Protein AF-A5VHJ3-F1 (afdb_monomer_lite)

pLDDT: mean 79.54, std 11.45, range [43.62, 93.5]

Sequence (158 aa):
MIDLTLPQAFVSDFLNVFELIIIYRLVTGYLNRKIILVDFLASLVIICVPFLEGSLEFPLIMIHLWLFDRKHDRPQIIHNNIIAMCTIIVMISLTDLGDHYMYEIFLEGRKNISLLGWILPITDLILTVIVGILVILFIAPKVREVSIQILNPVPLWK

Organism: Limosilactobacillus reuteri (strain DSM 20016) (NCBI:txid557436)

Secondary structure (DSSP, 8-state):
-----HHHHHHHHHHHHHHHHHHHHHHHT---HHHHHHHHHHHHHHHT-TT--GGGHHHHHHHHHHHHHHHTT-TTHHHHHHHHHHHHHHHHHHHHHHHHHHIIIIITT---HHHHTTHHHHHHHHHHHHHHHHIIIIIHHHHHHHHHHHHS---S--

Foldseek 3Di:
DQPADPVLVLLLQLLLQLLLLVLLCLLQVNDDPVVSVVSSVQSVVLSPPPPDPVVVSLVSSLVVQLVVCVVVVPVPSVLSSVSSVVSSVVLVVVLVVQVVVLCVPPVVPDDPSHVSSNVSSVSSVVVSVVSSVVSNPPRSVVSVVVSVCVVPVPDPPD

Radius of gyration: 17.72 Å; chains: 1; bounding box: 44×31×61 Å

Structure (mmCIF, N/CA/C/O backbone):
data_AF-A5VHJ3-F1
#
_entry.id   AF-A5VHJ3-F1
#
loop_
_atom_site.group_PDB
_atom_site.id
_atom_site.type_symbol
_atom_site.label_atom_id
_atom_site.label_alt_id
_atom_site.label_comp_id
_atom_site.label_asym_id
_atom_site.label_entity_id
_atom_site.label_seq_id
_atom_site.pdbx_PDB_ins_code
_atom_site.Cartn_x
_atom_site.Cartn_y
_atom_site.Cartn_z
_atom_site.occupancy
_atom_site.B_iso_or_equiv
_atom_site.auth_seq_id
_atom_site.auth_comp_id
_atom_site.auth_asym_id
_atom_site.auth_atom_id
_atom_site.pdbx_PDB_model_num
ATOM 1 N N . MET A 1 1 ? 17.796 9.613 -12.570 1.00 53.72 1 MET A N 1
ATOM 2 C CA . MET A 1 1 ? 16.367 9.304 -12.764 1.00 53.72 1 MET A CA 1
ATOM 3 C C . MET A 1 1 ? 16.275 8.418 -13.989 1.00 53.72 1 MET A C 1
ATOM 5 O O . MET A 1 1 ? 16.879 8.762 -14.997 1.00 53.72 1 MET A O 1
ATOM 9 N N . ILE A 1 2 ? 15.673 7.238 -13.868 1.00 58.16 2 ILE A N 1
ATOM 10 C CA . ILE A 1 2 ? 15.483 6.334 -15.006 1.00 58.16 2 ILE A CA 1
ATOM 11 C C . ILE A 1 2 ? 14.302 6.880 -15.802 1.00 58.16 2 ILE A C 1
ATOM 13 O O . ILE A 1 2 ? 13.223 7.044 -15.239 1.00 58.16 2 ILE A O 1
ATOM 17 N N . ASP A 1 3 ? 14.493 7.152 -17.090 1.00 64.31 3 ASP A N 1
ATOM 18 C CA . ASP A 1 3 ? 13.390 7.548 -17.965 1.00 64.31 3 ASP A CA 1
ATOM 19 C C . ASP A 1 3 ? 12.571 6.304 -18.325 1.00 64.31 3 A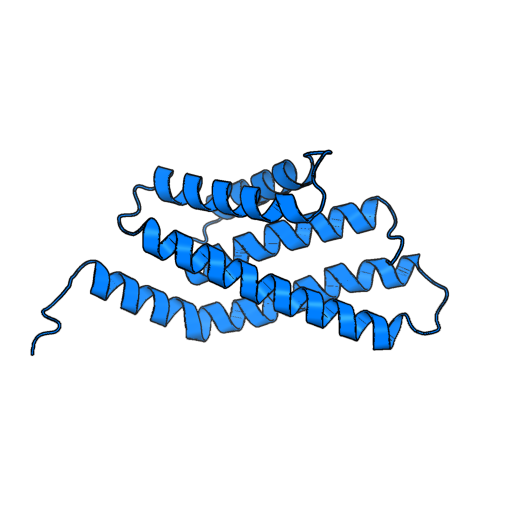SP A C 1
ATOM 21 O O . ASP A 1 3 ? 12.831 5.608 -19.313 1.00 64.31 3 ASP A O 1
ATOM 25 N N . LEU A 1 4 ? 11.605 5.985 -17.465 1.00 70.94 4 LEU A N 1
ATOM 26 C CA . LEU A 1 4 ? 10.610 4.955 -17.726 1.00 70.94 4 LEU A CA 1
ATOM 27 C C . LEU A 1 4 ? 9.729 5.373 -18.905 1.00 70.94 4 LEU A C 1
ATOM 29 O O . LEU A 1 4 ? 9.388 6.543 -19.086 1.00 70.94 4 LEU A O 1
ATOM 33 N N . THR A 1 5 ? 9.308 4.396 -19.706 1.00 81.19 5 THR A N 1
ATOM 34 C CA . THR A 1 5 ? 8.242 4.657 -20.679 1.00 81.19 5 THR A CA 1
ATOM 35 C C . THR A 1 5 ? 6.940 4.976 -19.940 1.00 81.19 5 THR A C 1
ATOM 37 O O . THR A 1 5 ? 6.703 4.462 -18.850 1.00 81.19 5 THR A O 1
ATOM 40 N N . LEU A 1 6 ? 6.060 5.777 -20.546 1.00 80.44 6 LEU A N 1
ATOM 41 C CA . LEU A 1 6 ? 4.757 6.135 -19.968 1.00 80.44 6 LEU A CA 1
ATOM 42 C C . LEU A 1 6 ? 3.971 4.945 -19.364 1.00 80.44 6 LEU A C 1
ATOM 44 O O . LEU A 1 6 ? 3.506 5.075 -18.234 1.00 80.44 6 LEU A O 1
ATOM 48 N N . PRO A 1 7 ? 3.837 3.776 -20.029 1.00 81.38 7 PRO A N 1
ATOM 49 C CA . PRO A 1 7 ? 3.155 2.631 -19.423 1.00 81.38 7 PRO A CA 1
ATOM 50 C C . PRO A 1 7 ? 3.912 2.017 -18.237 1.00 81.38 7 PRO A C 1
ATOM 52 O O . PRO A 1 7 ? 3.277 1.480 -17.338 1.00 81.38 7 PRO A O 1
ATOM 55 N N . GLN A 1 8 ? 5.245 2.083 -18.219 1.00 81.75 8 GLN A N 1
ATOM 56 C CA . GLN A 1 8 ? 6.045 1.579 -17.099 1.00 81.75 8 GLN A CA 1
ATOM 57 C C . GLN A 1 8 ? 5.927 2.486 -15.881 1.00 81.75 8 GLN A C 1
ATOM 59 O O . GLN A 1 8 ? 5.697 1.975 -14.793 1.00 81.75 8 GLN A O 1
ATOM 64 N N . ALA A 1 9 ? 6.015 3.805 -16.077 1.00 80.94 9 ALA A N 1
ATOM 65 C CA . ALA A 1 9 ? 5.794 4.783 -15.015 1.00 80.94 9 ALA A CA 1
ATOM 66 C C . ALA A 1 9 ? 4.400 4.597 -14.401 1.00 80.94 9 ALA A C 1
ATOM 68 O O . ALA A 1 9 ? 4.280 4.346 -13.211 1.00 80.94 9 ALA A O 1
ATOM 69 N N . PHE A 1 10 ? 3.362 4.537 -15.244 1.00 84.62 10 PHE A N 1
ATOM 70 C CA . PHE A 1 10 ? 1.990 4.326 -14.785 1.00 84.62 10 PHE A CA 1
ATOM 71 C C . PHE A 1 10 ? 1.812 3.047 -13.953 1.00 84.62 10 PHE A C 1
ATOM 73 O O . PHE A 1 10 ? 1.139 3.067 -12.925 1.00 84.62 10 PHE A O 1
ATOM 80 N N . VAL A 1 11 ? 2.379 1.918 -14.398 1.00 86.44 11 VAL A N 1
ATOM 81 C CA . VAL A 1 11 ? 2.273 0.654 -13.651 1.00 86.44 11 VAL A CA 1
ATOM 82 C C . VAL A 1 11 ? 3.064 0.717 -12.346 1.00 86.44 11 VAL A C 1
ATOM 84 O O . VAL A 1 11 ? 2.578 0.205 -11.342 1.00 86.44 11 VAL A O 1
ATOM 87 N N . SER A 1 12 ? 4.237 1.349 -12.348 1.00 85.06 12 SER A N 1
ATOM 88 C CA . SER A 1 12 ? 5.055 1.538 -11.148 1.00 85.06 12 SER A CA 1
ATOM 89 C C . SER A 1 12 ? 4.316 2.364 -10.099 1.00 85.06 12 SER A C 1
ATOM 91 O O . SER A 1 12 ? 4.144 1.907 -8.973 1.00 85.06 12 SER A O 1
ATOM 93 N N . ASP A 1 13 ? 3.787 3.523 -10.492 1.00 85.44 13 ASP A N 1
ATOM 94 C CA . ASP A 1 13 ? 3.063 4.429 -9.597 1.00 85.44 13 ASP A CA 1
ATOM 95 C C . ASP A 1 13 ? 1.790 3.757 -9.064 1.00 85.44 13 ASP A C 1
ATOM 97 O O . ASP A 1 13 ? 1.491 3.796 -7.869 1.00 85.44 13 ASP A O 1
ATOM 101 N N . PHE A 1 14 ? 1.059 3.053 -9.939 1.00 89.06 14 PHE A N 1
ATOM 102 C CA . PHE A 1 14 ? -0.117 2.283 -9.539 1.00 89.06 14 PHE A CA 1
ATOM 103 C C . PHE A 1 14 ? 0.217 1.235 -8.476 1.00 89.06 14 PHE A C 1
ATOM 105 O O . PHE A 1 14 ? -0.484 1.142 -7.462 1.00 89.06 14 PHE A O 1
ATOM 112 N N . LEU A 1 15 ? 1.249 0.424 -8.725 1.00 89.00 15 LEU A N 1
ATOM 113 C CA . LEU A 1 15 ? 1.648 -0.645 -7.819 1.00 89.00 15 LEU A CA 1
ATOM 114 C C . LEU A 1 15 ? 2.118 -0.075 -6.490 1.00 89.00 15 LEU A C 1
ATOM 116 O O . LEU A 1 15 ? 1.623 -0.524 -5.465 1.00 89.00 15 LEU A O 1
ATOM 120 N N . ASN A 1 16 ? 2.938 0.973 -6.492 1.00 87.31 16 ASN A N 1
ATOM 121 C CA . ASN A 1 16 ? 3.416 1.608 -5.268 1.00 87.31 16 ASN A CA 1
ATOM 122 C C . ASN A 1 16 ? 2.249 2.049 -4.359 1.00 87.31 16 ASN A C 1
ATOM 124 O O . ASN A 1 16 ? 2.145 1.644 -3.198 1.00 87.31 16 ASN A O 1
ATOM 128 N N . VAL A 1 17 ? 1.276 2.780 -4.916 1.00 90.06 17 VAL A N 1
ATOM 129 C CA . VAL A 1 17 ? 0.080 3.223 -4.177 1.00 90.06 17 VAL A CA 1
ATOM 130 C C . VAL A 1 17 ? -0.762 2.035 -3.699 1.00 90.06 17 VAL A C 1
ATOM 132 O O . VAL A 1 17 ? -1.231 2.010 -2.556 1.00 90.06 17 VAL A O 1
ATOM 135 N N . PHE A 1 18 ? -1.010 1.054 -4.567 1.00 91.88 18 PHE A N 1
ATOM 136 C CA . PHE A 1 18 ? -1.864 -0.089 -4.246 1.00 91.88 18 PHE A CA 1
ATOM 137 C C . PHE A 1 18 ? -1.236 -1.012 -3.195 1.00 91.88 18 PHE A C 1
ATOM 139 O O . PHE A 1 18 ? -1.911 -1.418 -2.248 1.00 91.88 18 PHE A O 1
ATOM 146 N N . GLU A 1 19 ? 0.053 -1.302 -3.314 1.00 90.56 19 GLU A N 1
ATOM 147 C CA . GLU A 1 19 ? 0.820 -2.142 -2.396 1.00 90.56 19 GLU A CA 1
ATOM 148 C C . GLU A 1 19 ? 0.857 -1.548 -0.988 1.00 90.56 19 GLU A C 1
ATOM 150 O O . GLU A 1 19 ? 0.561 -2.253 -0.018 1.00 90.56 19 GLU A O 1
ATOM 155 N N . LEU A 1 20 ? 1.087 -0.236 -0.870 1.00 90.81 20 LEU A N 1
ATOM 156 C CA . LEU A 1 20 ? 1.023 0.495 0.399 1.00 90.81 20 LEU A CA 1
ATOM 157 C C . LEU A 1 20 ? -0.327 0.312 1.103 1.00 90.81 20 LEU A C 1
ATOM 159 O O . LEU A 1 20 ? -0.389 -0.021 2.293 1.00 90.81 20 LEU A O 1
ATOM 163 N N . ILE A 1 21 ? -1.423 0.493 0.361 1.00 91.81 21 ILE A N 1
ATOM 164 C CA . ILE A 1 21 ? -2.778 0.323 0.892 1.00 91.81 21 ILE A CA 1
ATOM 165 C C . ILE A 1 21 ? -3.004 -1.133 1.314 1.00 91.81 21 ILE A C 1
ATOM 167 O O . ILE A 1 21 ? -3.530 -1.381 2.401 1.00 91.81 21 ILE A O 1
ATOM 171 N N . ILE A 1 22 ? -2.580 -2.106 0.505 1.00 92.31 22 ILE A N 1
ATOM 172 C CA . ILE A 1 22 ? -2.753 -3.532 0.806 1.00 92.31 22 ILE A CA 1
ATOM 173 C C . ILE A 1 22 ? -1.987 -3.944 2.063 1.00 92.31 22 ILE A C 1
ATOM 175 O O . ILE A 1 22 ? -2.565 -4.628 2.913 1.00 92.31 22 ILE A O 1
ATOM 179 N N . ILE A 1 23 ? -0.742 -3.498 2.246 1.00 91.19 23 ILE A N 1
ATOM 180 C CA . ILE A 1 23 ? 0.006 -3.777 3.478 1.00 91.19 23 ILE A CA 1
ATOM 181 C C . ILE A 1 23 ? -0.729 -3.193 4.685 1.00 91.19 23 ILE A C 1
ATOM 183 O O . ILE A 1 23 ? -0.911 -3.893 5.682 1.00 91.19 23 ILE A O 1
ATOM 187 N N . TYR A 1 24 ? -1.252 -1.969 4.593 1.00 90.38 24 TYR A N 1
ATOM 188 C CA . TYR A 1 24 ? -2.059 -1.397 5.672 1.00 90.38 24 TYR A CA 1
ATOM 189 C C . TYR A 1 24 ? -3.311 -2.238 5.985 1.00 90.38 24 TYR A C 1
ATOM 191 O O . TYR A 1 24 ? -3.637 -2.488 7.153 1.00 90.38 24 TYR A O 1
ATOM 199 N N . ARG A 1 25 ? -4.015 -2.730 4.956 1.00 89.50 25 ARG A N 1
ATOM 200 C CA . ARG A 1 25 ? -5.166 -3.631 5.137 1.00 89.50 25 ARG A CA 1
ATOM 201 C C . ARG A 1 25 ? -4.775 -4.943 5.806 1.00 89.50 25 ARG A C 1
ATOM 203 O O . ARG A 1 25 ? -5.550 -5.443 6.623 1.00 89.50 25 ARG A O 1
ATOM 210 N N . LEU A 1 26 ? -3.597 -5.482 5.495 1.00 89.56 26 LEU A N 1
ATOM 211 C CA . LEU A 1 26 ? -3.060 -6.678 6.142 1.00 89.56 26 LEU A CA 1
ATOM 212 C C . LEU A 1 26 ? -2.729 -6.422 7.613 1.00 89.56 26 LEU A C 1
ATOM 214 O O . LEU A 1 26 ? -3.153 -7.203 8.463 1.00 89.56 26 LEU A O 1
ATOM 218 N N . VAL A 1 27 ? -2.057 -5.309 7.928 1.00 87.06 27 VAL A N 1
ATOM 219 C CA . VAL A 1 27 ? -1.725 -4.928 9.313 1.00 87.06 27 VAL A CA 1
ATOM 220 C C . VAL A 1 27 ? -2.991 -4.772 10.154 1.00 87.06 27 VAL A C 1
ATOM 222 O O . VAL A 1 27 ? -3.062 -5.266 11.278 1.00 87.06 27 VAL A O 1
ATOM 225 N N . THR A 1 28 ? -4.010 -4.106 9.610 1.00 83.50 28 THR A N 1
ATOM 226 C CA . THR A 1 28 ? -5.261 -3.840 10.332 1.00 83.50 28 THR A CA 1
ATOM 227 C C . THR A 1 28 ? -6.255 -4.999 10.295 1.00 83.50 28 THR A C 1
ATOM 229 O O . THR A 1 28 ? -7.239 -4.962 11.036 1.00 83.50 28 THR A O 1
ATOM 232 N N . GLY A 1 29 ? -6.016 -6.022 9.466 1.00 81.12 29 GLY A N 1
ATOM 233 C CA . GLY A 1 29 ? -6.853 -7.216 9.325 1.00 81.12 29 GLY A CA 1
ATOM 234 C C . GLY A 1 29 ? -8.152 -7.009 8.537 1.00 81.12 29 GLY A C 1
ATOM 235 O O . GLY A 1 29 ? -9.097 -7.775 8.713 1.00 81.12 29 GLY A O 1
ATOM 236 N N . TYR A 1 30 ? -8.242 -5.972 7.697 1.00 80.12 30 TYR A N 1
ATOM 237 C CA . TYR A 1 30 ? -9.466 -5.595 6.969 1.00 80.12 30 TYR A CA 1
ATOM 238 C C . TYR A 1 30 ? -9.333 -5.864 5.478 1.00 80.12 30 TYR A C 1
ATOM 240 O O . TYR A 1 30 ? -9.464 -4.976 4.636 1.00 80.12 30 TYR A O 1
ATOM 248 N N . LEU A 1 31 ? -9.089 -7.130 5.156 1.00 82.88 31 LEU A N 1
ATOM 249 C CA . LEU A 1 31 ? -8.962 -7.589 3.785 1.00 82.88 31 LEU A CA 1
ATOM 250 C C . LEU A 1 31 ? -10.214 -8.383 3.392 1.00 82.88 31 LEU A C 1
ATOM 252 O O . LEU A 1 31 ? -10.463 -9.482 3.880 1.00 82.88 31 LEU A O 1
ATOM 256 N N . ASN A 1 32 ? -11.033 -7.811 2.513 1.00 88.94 32 ASN A N 1
ATOM 257 C CA . ASN A 1 32 ? -12.168 -8.493 1.890 1.00 88.94 32 ASN A CA 1
ATOM 258 C C . ASN A 1 32 ? -12.210 -8.109 0.411 1.00 88.94 32 ASN A C 1
ATOM 260 O O . ASN A 1 32 ? -11.841 -6.995 0.053 1.00 88.94 32 ASN A O 1
ATOM 264 N N . ARG A 1 33 ? -12.729 -8.984 -0.451 1.00 88.00 33 ARG A N 1
ATOM 265 C CA . ARG A 1 33 ? -12.825 -8.771 -1.900 1.00 88.00 33 ARG A CA 1
ATOM 266 C C . ARG A 1 33 ? -13.451 -7.425 -2.275 1.00 88.00 33 ARG A C 1
ATOM 268 O O . ARG A 1 33 ? -12.973 -6.768 -3.190 1.00 88.00 33 ARG A O 1
ATOM 275 N N . LYS A 1 34 ? -14.502 -7.001 -1.563 1.00 89.56 34 LYS A N 1
ATOM 276 C CA . LYS A 1 34 ? -15.138 -5.691 -1.796 1.00 89.56 34 LYS A CA 1
ATOM 277 C C . LYS A 1 34 ? -14.214 -4.523 -1.441 1.00 89.56 34 LYS A C 1
ATOM 279 O O . LYS A 1 34 ? -14.208 -3.534 -2.156 1.00 89.56 34 LYS A O 1
ATOM 284 N N . ILE A 1 35 ? -13.449 -4.652 -0.358 1.00 89.19 35 ILE A N 1
ATOM 285 C CA . ILE A 1 35 ? -12.502 -3.627 0.099 1.00 89.19 35 ILE A CA 1
ATOM 286 C C . ILE A 1 35 ? -11.333 -3.539 -0.882 1.00 89.19 35 ILE A C 1
ATOM 288 O O . ILE A 1 35 ? -11.034 -2.449 -1.341 1.00 89.19 35 ILE A O 1
ATOM 292 N N . ILE A 1 36 ? -10.776 -4.679 -1.305 1.00 91.44 36 ILE A N 1
ATOM 293 C CA . ILE A 1 36 ? -9.701 -4.737 -2.308 1.00 91.44 36 ILE A CA 1
ATOM 294 C C . ILE A 1 36 ? -10.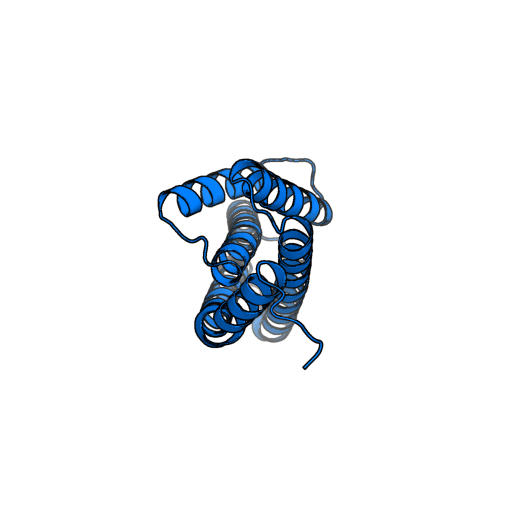130 -4.058 -3.612 1.00 91.44 36 ILE A C 1
ATOM 296 O O . ILE A 1 36 ? -9.353 -3.314 -4.193 1.00 91.44 36 ILE A O 1
ATOM 300 N N . LEU A 1 37 ? -11.370 -4.276 -4.067 1.00 92.25 37 LEU A N 1
ATOM 301 C CA . LEU A 1 37 ? -11.879 -3.617 -5.272 1.00 92.25 37 LEU A CA 1
ATOM 302 C C . LEU A 1 37 ? -11.976 -2.093 -5.100 1.00 92.25 37 LEU A C 1
ATOM 304 O O . LEU A 1 37 ? -11.649 -1.350 -6.020 1.00 92.25 37 LEU A O 1
ATOM 308 N N . VAL A 1 38 ? -12.427 -1.629 -3.933 1.00 91.19 38 VAL A N 1
ATOM 309 C CA . VAL A 1 38 ? -12.494 -0.194 -3.619 1.00 91.19 38 VAL A CA 1
ATOM 310 C C . VAL A 1 38 ? -11.095 0.407 -3.540 1.00 91.19 38 VAL A C 1
ATOM 312 O O . VAL A 1 38 ? -10.877 1.475 -4.096 1.00 91.19 38 VAL A O 1
ATOM 315 N N . ASP A 1 39 ? -10.155 -0.282 -2.898 1.00 92.62 39 ASP A N 1
ATOM 316 C CA . ASP A 1 39 ? -8.765 0.153 -2.788 1.00 92.62 39 ASP A CA 1
ATOM 317 C C . ASP A 1 39 ? -8.085 0.186 -4.162 1.00 92.62 39 ASP A C 1
ATOM 319 O O . ASP A 1 39 ? -7.420 1.161 -4.476 1.00 92.62 39 ASP A O 1
ATOM 323 N N . PHE A 1 40 ? -8.344 -0.796 -5.030 1.00 93.50 40 PHE A N 1
ATOM 324 C CA . PHE A 1 40 ? -7.864 -0.806 -6.416 1.00 93.50 40 PHE A CA 1
ATOM 325 C C . PHE A 1 40 ? -8.364 0.414 -7.203 1.00 93.50 40 PHE A C 1
ATOM 327 O O . PHE A 1 40 ? -7.589 1.097 -7.870 1.00 93.50 40 PHE A O 1
ATOM 334 N N . LEU A 1 41 ? -9.664 0.714 -7.109 1.00 93.31 41 LEU A N 1
ATOM 335 C CA . LEU A 1 41 ? -10.253 1.888 -7.757 1.00 93.31 41 LEU A CA 1
ATOM 336 C C . LEU A 1 41 ? -9.711 3.194 -7.168 1.00 93.31 41 LEU A C 1
ATOM 338 O O . LEU A 1 41 ? -9.465 4.137 -7.913 1.00 93.31 41 LEU A O 1
ATOM 342 N N . ALA A 1 42 ? -9.510 3.254 -5.851 1.00 91.56 42 ALA A N 1
ATOM 343 C CA . ALA A 1 42 ? -8.919 4.412 -5.194 1.00 91.56 42 ALA A CA 1
ATOM 344 C C . ALA A 1 42 ? -7.479 4.642 -5.666 1.00 91.56 42 ALA A C 1
ATOM 346 O O . ALA A 1 42 ? -7.155 5.764 -6.039 1.00 91.56 42 ALA A O 1
ATOM 347 N N . SER A 1 43 ? -6.653 3.595 -5.748 1.00 92.12 43 SER A N 1
ATOM 348 C CA . SER A 1 43 ? -5.294 3.678 -6.294 1.00 92.12 43 SER A CA 1
ATOM 349 C C . SER A 1 43 ? -5.288 4.214 -7.723 1.00 92.12 43 SER A C 1
ATOM 351 O O . SER A 1 43 ? -4.520 5.122 -8.017 1.00 92.12 43 SER A O 1
ATOM 353 N N . LEU A 1 44 ? -6.198 3.741 -8.587 1.00 91.00 44 LEU A N 1
ATOM 354 C CA . LEU A 1 44 ? -6.351 4.286 -9.942 1.00 91.00 44 LEU A CA 1
ATOM 355 C C . LEU A 1 44 ? -6.708 5.776 -9.937 1.00 91.00 44 LEU A C 1
ATOM 357 O O . LEU A 1 44 ? -6.194 6.530 -10.757 1.00 91.00 44 LEU A O 1
ATOM 361 N N . VAL A 1 45 ? -7.581 6.216 -9.031 1.00 89.94 45 VAL A N 1
ATOM 362 C CA . VAL A 1 45 ? -7.945 7.636 -8.929 1.00 89.94 45 VAL A CA 1
ATOM 363 C C . VAL A 1 45 ? -6.759 8.467 -8.450 1.00 89.94 45 VAL A C 1
ATOM 365 O O . VAL A 1 45 ? -6.526 9.524 -9.025 1.00 89.94 45 VAL A O 1
ATOM 368 N N . ILE A 1 46 ? -6.013 7.990 -7.448 1.00 87.88 46 ILE A N 1
ATOM 369 C CA . ILE A 1 46 ? -4.859 8.692 -6.867 1.00 87.88 46 ILE A CA 1
ATOM 370 C C . ILE A 1 46 ? -3.796 8.960 -7.939 1.00 87.88 46 ILE A C 1
ATOM 372 O O . ILE A 1 46 ? -3.403 10.111 -8.107 1.00 87.88 46 ILE A O 1
ATOM 376 N N . ILE A 1 47 ? -3.414 7.946 -8.722 1.00 85.56 47 ILE A N 1
ATOM 377 C CA . ILE A 1 47 ? -2.390 8.102 -9.773 1.00 85.56 47 ILE A CA 1
ATOM 378 C C . ILE A 1 47 ? -2.868 8.930 -10.971 1.00 85.56 47 ILE A C 1
ATOM 380 O O . ILE A 1 47 ? -2.067 9.511 -11.694 1.00 85.56 47 ILE A O 1
ATOM 384 N N . CYS A 1 48 ? -4.181 8.991 -11.218 1.00 82.19 48 CYS A N 1
ATOM 385 C CA . CYS A 1 48 ? -4.729 9.769 -12.329 1.00 82.19 48 CYS A CA 1
ATOM 386 C C . CYS A 1 48 ? -4.763 11.275 -12.042 1.00 82.19 48 CYS A C 1
ATOM 388 O O . CYS A 1 48 ? -5.138 12.032 -12.937 1.00 82.19 48 CYS A O 1
ATOM 390 N N . VAL A 1 49 ? -4.429 11.726 -10.826 1.00 78.44 49 VAL A N 1
ATOM 391 C CA . VAL A 1 49 ? -4.383 13.153 -10.489 1.00 78.44 49 VAL A CA 1
ATOM 392 C C . VAL A 1 49 ? -3.108 13.761 -11.097 1.00 78.44 49 VAL A C 1
ATOM 394 O O . VAL A 1 49 ? -2.018 13.566 -10.566 1.00 78.44 49 VAL A O 1
ATOM 397 N N . PRO A 1 50 ? -3.214 14.548 -12.185 1.00 54.94 50 PRO A N 1
ATOM 398 C CA . PRO A 1 50 ? -2.090 14.874 -13.070 1.00 54.94 50 PRO A CA 1
ATOM 399 C C . PRO A 1 50 ? -1.148 15.971 -12.529 1.00 54.94 50 PRO A C 1
ATOM 401 O O . PRO A 1 50 ? -0.367 16.537 -13.287 1.00 54.94 50 PRO A O 1
ATOM 404 N N . PHE A 1 51 ? -1.242 16.310 -11.240 1.00 52.25 51 PHE A N 1
ATOM 405 C CA . PHE A 1 51 ? -0.542 17.441 -10.610 1.00 52.25 51 PHE A CA 1
ATOM 406 C C . PHE A 1 51 ? 0.386 17.044 -9.459 1.00 52.25 51 PHE A C 1
ATOM 408 O O . PHE A 1 51 ? 0.936 17.919 -8.790 1.00 52.25 51 PHE A O 1
ATOM 415 N N . LEU A 1 52 ? 0.537 15.754 -9.185 1.00 50.72 52 LEU A N 1
ATOM 416 C CA . LEU A 1 52 ? 1.267 15.308 -8.012 1.00 50.72 52 LEU A CA 1
ATOM 417 C C . LEU A 1 52 ? 2.705 15.011 -8.428 1.00 50.72 52 LEU A C 1
ATOM 419 O O . LEU A 1 52 ? 2.993 13.999 -9.051 1.00 50.72 52 LEU A O 1
ATOM 423 N N . GLU A 1 53 ? 3.628 15.897 -8.058 1.00 56.34 53 GLU A N 1
ATOM 424 C CA . GLU A 1 53 ? 4.958 15.412 -7.693 1.00 56.34 53 GLU A CA 1
ATOM 425 C C .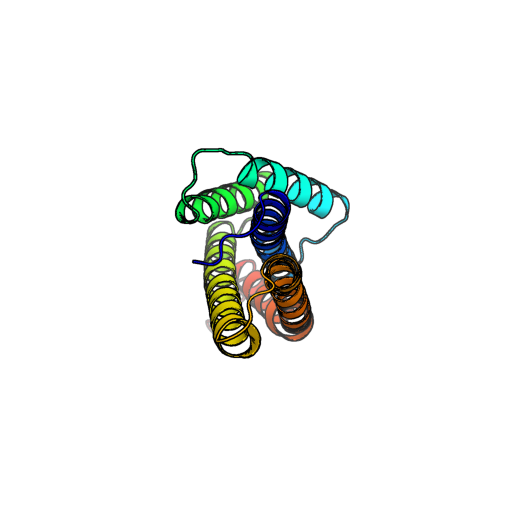 GLU A 1 53 ? 4.757 14.259 -6.692 1.00 56.34 53 GLU A C 1
ATOM 427 O O . GLU A 1 53 ? 3.881 14.369 -5.826 1.00 56.34 53 GLU A O 1
ATOM 432 N N . GLY A 1 54 ? 5.536 13.173 -6.786 1.00 59.22 54 GLY A N 1
ATOM 433 C CA . GLY A 1 54 ? 5.312 11.933 -6.013 1.00 59.22 54 GLY A CA 1
ATOM 434 C C . GLY A 1 54 ? 5.169 12.115 -4.489 1.00 59.22 54 GLY A C 1
ATOM 435 O O . GLY A 1 54 ? 4.677 11.238 -3.790 1.00 59.22 54 GLY A O 1
ATOM 436 N N . SER A 1 55 ? 5.513 13.289 -3.951 1.00 63.84 55 SER A N 1
ATOM 437 C CA . SER A 1 55 ? 5.281 13.678 -2.557 1.00 63.84 55 SER A CA 1
ATOM 438 C C . SER A 1 55 ? 3.802 13.809 -2.153 1.00 63.84 55 SER A C 1
ATOM 440 O O . SER A 1 55 ? 3.479 13.612 -0.978 1.00 63.84 55 SER A O 1
ATOM 442 N N . LEU A 1 56 ? 2.890 14.135 -3.077 1.00 70.69 56 LEU A N 1
ATOM 443 C CA . LEU A 1 56 ? 1.475 14.376 -2.759 1.00 70.69 56 LEU A CA 1
ATOM 444 C C . LEU A 1 56 ? 0.597 13.115 -2.830 1.00 70.69 56 LEU A C 1
ATOM 446 O O . LEU A 1 56 ? -0.540 13.132 -2.349 1.00 70.69 56 LEU A O 1
ATOM 450 N N . GLU A 1 57 ? 1.127 12.007 -3.341 1.00 76.06 57 GLU A N 1
ATOM 451 C CA . GLU A 1 57 ? 0.458 10.704 -3.312 1.00 76.06 57 GLU A CA 1
ATOM 452 C C . GLU A 1 57 ? 0.243 10.225 -1.870 1.00 76.06 57 GLU A C 1
ATOM 454 O O . GLU A 1 57 ? -0.834 9.738 -1.521 1.00 76.06 57 GLU A O 1
ATOM 459 N N . PHE A 1 58 ? 1.216 10.452 -0.982 1.00 78.25 58 PHE A N 1
ATOM 460 C CA . PHE A 1 58 ? 1.145 9.989 0.408 1.00 78.25 58 PHE A CA 1
ATOM 461 C C . PHE A 1 58 ? 0.044 10.670 1.232 1.00 78.25 58 PHE A C 1
ATOM 463 O O . PHE A 1 58 ? -0.717 9.960 1.898 1.00 78.25 58 PHE A O 1
ATOM 470 N N . PRO A 1 59 ? -0.121 12.010 1.190 1.00 82.31 59 PRO A N 1
ATOM 471 C CA . PRO A 1 59 ? -1.293 12.665 1.759 1.00 82.31 59 PRO A CA 1
ATOM 472 C C . PRO A 1 59 ? -2.618 12.087 1.253 1.00 82.31 59 PRO A C 1
ATOM 474 O O . PRO A 1 59 ? -3.539 11.911 2.049 1.00 82.31 59 PRO A O 1
ATOM 477 N N . LEU A 1 60 ? -2.728 11.755 -0.037 1.00 86.19 60 LEU A N 1
ATOM 478 C CA . LEU A 1 60 ? -3.957 11.191 -0.601 1.00 86.19 60 LEU A CA 1
ATOM 479 C C . LEU A 1 60 ? -4.220 9.764 -0.122 1.00 86.19 60 LEU A C 1
ATOM 481 O O . LEU A 1 60 ? -5.356 9.457 0.241 1.00 86.19 60 LEU A O 1
ATOM 485 N N . ILE A 1 61 ? -3.186 8.923 -0.043 1.00 87.62 61 ILE A N 1
ATOM 486 C CA . ILE A 1 61 ? -3.279 7.590 0.568 1.00 87.62 61 ILE A CA 1
ATOM 487 C C . ILE A 1 61 ? -3.749 7.723 2.020 1.00 87.62 61 ILE A C 1
ATOM 489 O O . ILE A 1 61 ? -4.704 7.061 2.424 1.00 87.62 61 ILE A O 1
ATOM 493 N N . MET A 1 62 ? -3.145 8.626 2.794 1.00 84.62 62 MET A N 1
ATOM 494 C CA . MET A 1 62 ? -3.529 8.876 4.186 1.00 84.62 62 MET A CA 1
ATOM 495 C C . MET A 1 62 ? -4.982 9.339 4.316 1.00 84.62 62 MET A C 1
ATOM 497 O O . MET A 1 62 ? -5.712 8.832 5.168 1.00 84.62 62 MET A O 1
ATOM 501 N N . ILE A 1 63 ? -5.430 10.262 3.461 1.00 86.88 63 ILE A N 1
ATOM 502 C CA . ILE A 1 63 ? -6.822 10.726 3.435 1.00 86.88 63 ILE A CA 1
ATOM 503 C C . ILE A 1 63 ? -7.764 9.570 3.087 1.00 86.88 63 ILE A C 1
ATOM 505 O O . ILE A 1 63 ? -8.784 9.407 3.755 1.00 86.88 63 ILE A O 1
ATOM 509 N N . HIS A 1 64 ? -7.430 8.747 2.089 1.00 90.12 64 HIS A N 1
ATOM 510 C CA . HIS A 1 64 ? -8.224 7.576 1.702 1.00 90.12 64 HIS A CA 1
ATOM 511 C C . HIS A 1 64 ? -8.374 6.581 2.857 1.00 90.12 64 HIS A C 1
ATOM 513 O O . HIS A 1 64 ? -9.493 6.193 3.208 1.00 90.12 64 HIS A O 1
ATOM 519 N N . LEU A 1 65 ? -7.264 6.206 3.496 1.00 88.00 65 LEU A N 1
ATOM 520 C CA . LEU A 1 65 ? -7.262 5.276 4.627 1.00 88.00 65 LEU A CA 1
ATOM 521 C C . LEU A 1 65 ? -8.045 5.833 5.821 1.00 88.00 65 LEU A C 1
ATOM 523 O O . LEU A 1 65 ? -8.871 5.126 6.405 1.00 88.00 65 LEU A O 1
ATOM 527 N N . TRP A 1 66 ? -7.869 7.119 6.123 1.00 86.00 66 TRP A N 1
ATOM 528 C CA . TRP A 1 66 ? -8.606 7.796 7.184 1.00 86.00 66 TRP A CA 1
ATOM 529 C C . TRP A 1 66 ? -10.114 7.867 6.906 1.00 86.00 66 TRP A C 1
ATOM 531 O O . TRP A 1 66 ? -10.926 7.560 7.784 1.00 86.00 66 TRP A O 1
ATOM 541 N N . LEU A 1 67 ? -10.516 8.231 5.682 1.00 86.00 67 LEU A N 1
ATOM 542 C CA . LEU A 1 67 ? -11.923 8.257 5.267 1.00 86.00 67 LEU A CA 1
ATOM 543 C C . LEU A 1 67 ? -12.554 6.867 5.364 1.00 86.00 67 LEU A C 1
ATOM 545 O O . LEU A 1 67 ? -13.702 6.735 5.800 1.00 86.00 67 LEU A O 1
ATOM 549 N N . PHE A 1 68 ? -11.805 5.827 4.996 1.00 86.56 68 PHE A N 1
ATOM 550 C CA . PHE A 1 68 ? -12.255 4.451 5.138 1.00 86.56 68 PHE A CA 1
ATOM 551 C C . PHE A 1 68 ? -12.528 4.093 6.602 1.00 86.56 68 PHE A C 1
ATOM 553 O O . PHE A 1 68 ? -13.589 3.538 6.900 1.00 86.56 68 PHE A O 1
ATOM 560 N N . ASP A 1 69 ? -11.603 4.409 7.509 1.00 81.06 69 ASP A N 1
ATOM 561 C CA . ASP A 1 69 ? -11.755 4.090 8.931 1.00 81.06 69 ASP A CA 1
ATOM 562 C C . ASP A 1 69 ? -12.893 4.875 9.583 1.00 81.06 69 ASP A C 1
ATOM 564 O O . ASP A 1 69 ? -13.625 4.325 10.409 1.00 81.06 69 ASP A O 1
ATOM 568 N N . ARG A 1 70 ? -13.107 6.122 9.149 1.00 79.25 70 ARG A N 1
ATOM 569 C CA . ARG A 1 70 ? -14.240 6.943 9.583 1.00 79.25 70 ARG A CA 1
ATOM 570 C C . ARG A 1 70 ? -15.580 6.374 9.118 1.00 79.25 70 ARG A C 1
ATOM 572 O O . ARG A 1 70 ? -16.526 6.364 9.891 1.00 79.25 70 ARG A O 1
ATOM 579 N N . LYS A 1 71 ? -15.672 5.875 7.881 1.00 81.56 71 LYS A N 1
ATOM 580 C CA . LYS A 1 71 ? -16.906 5.276 7.339 1.00 81.56 71 LYS A CA 1
ATOM 581 C C . LYS A 1 71 ? -17.323 3.991 8.066 1.00 81.56 71 LYS A C 1
ATOM 583 O O . LYS A 1 71 ? -18.499 3.647 8.052 1.00 81.56 71 LYS A O 1
ATOM 588 N N . HIS A 1 72 ? -16.371 3.272 8.656 1.00 77.62 72 HIS A N 1
ATOM 589 C CA . HIS A 1 72 ? -16.625 2.019 9.371 1.00 77.62 72 HIS A CA 1
ATOM 590 C C . HIS A 1 72 ? -16.659 2.204 10.899 1.00 77.62 72 HIS A C 1
ATOM 592 O O . HIS A 1 72 ? -16.494 1.219 11.617 1.00 77.62 72 HIS A O 1
ATOM 598 N N . ASP A 1 73 ? -16.838 3.445 11.378 1.00 65.50 73 ASP A N 1
ATOM 599 C CA . ASP A 1 73 ? -16.959 3.823 12.795 1.00 65.50 73 ASP A CA 1
ATOM 600 C C . ASP A 1 73 ? -15.912 3.156 13.699 1.00 65.50 73 ASP A C 1
ATOM 602 O O . ASP A 1 73 ? -16.202 2.662 14.791 1.00 65.50 73 ASP A O 1
ATOM 606 N N . ARG A 1 74 ? -14.656 3.113 13.236 1.00 69.31 74 ARG A N 1
ATOM 607 C CA . ARG A 1 74 ? -13.561 2.527 14.010 1.00 69.31 74 ARG A CA 1
ATOM 608 C C . ARG A 1 74 ? -13.364 3.344 15.291 1.00 69.31 74 ARG A C 1
ATOM 610 O O . ARG A 1 74 ? -12.983 4.506 15.197 1.00 69.31 74 ARG A O 1
ATOM 617 N N . PRO A 1 75 ? -13.491 2.756 16.491 1.00 62.56 75 PRO A N 1
ATOM 618 C CA . PRO A 1 75 ? -13.280 3.488 17.744 1.00 62.56 75 PRO A CA 1
ATOM 619 C C . PRO A 1 75 ? -11.823 3.954 17.944 1.00 62.56 75 PRO A C 1
ATOM 621 O O . PRO A 1 75 ? -11.544 4.762 18.822 1.00 62.56 75 PRO A O 1
ATOM 624 N N . GLN A 1 76 ? -10.884 3.467 17.123 1.00 71.06 76 GLN A N 1
ATOM 625 C CA . GLN A 1 76 ? -9.438 3.679 17.250 1.00 71.06 76 GLN A CA 1
ATOM 626 C C . GLN A 1 76 ? -8.837 4.479 16.085 1.00 71.06 76 GLN A C 1
ATOM 628 O O . GLN A 1 76 ? -7.735 4.177 15.631 1.00 71.06 76 GLN A O 1
ATOM 633 N N . ILE A 1 77 ? -9.542 5.502 15.589 1.00 71.69 77 ILE A N 1
ATOM 634 C CA . ILE A 1 77 ? -9.115 6.294 14.415 1.00 71.69 77 ILE A CA 1
ATOM 635 C C . ILE A 1 77 ? -7.677 6.819 14.563 1.00 71.69 77 ILE A C 1
ATOM 637 O O . ILE A 1 77 ? -6.893 6.745 13.624 1.00 71.69 77 ILE A O 1
ATOM 641 N N . ILE A 1 78 ? -7.306 7.306 15.752 1.00 73.88 78 ILE A N 1
ATOM 642 C CA . ILE A 1 78 ? -5.964 7.854 16.007 1.00 73.88 78 ILE A CA 1
ATOM 643 C C . ILE A 1 78 ? -4.888 6.763 15.892 1.00 73.88 78 ILE A C 1
ATOM 645 O O . ILE A 1 78 ? -3.881 6.963 15.221 1.00 73.88 78 ILE A O 1
ATOM 649 N N . HIS A 1 79 ? -5.110 5.598 16.503 1.00 74.75 79 HIS A N 1
ATOM 650 C CA . HIS A 1 79 ? -4.168 4.476 16.457 1.00 74.75 79 HIS A CA 1
ATOM 651 C C . HIS A 1 79 ? -4.028 3.912 15.038 1.00 74.75 79 HIS A C 1
ATOM 653 O O . HIS A 1 79 ? -2.919 3.667 14.573 1.00 74.75 79 HIS A O 1
ATOM 659 N N . ASN A 1 80 ? -5.142 3.786 14.317 1.00 77.88 80 ASN A N 1
ATOM 660 C CA . ASN A 1 80 ? -5.153 3.354 12.924 1.00 77.88 80 ASN A CA 1
ATOM 661 C C . ASN A 1 80 ? -4.404 4.327 12.006 1.00 77.88 80 ASN A C 1
ATOM 663 O O . ASN A 1 80 ? -3.623 3.890 11.168 1.00 77.88 80 ASN A O 1
ATOM 667 N N . ASN A 1 81 ? -4.561 5.637 12.211 1.00 78.56 81 ASN A N 1
ATOM 668 C CA . ASN A 1 81 ? -3.792 6.643 11.482 1.00 78.56 81 ASN A CA 1
ATOM 669 C C . ASN A 1 81 ? -2.287 6.544 11.770 1.00 78.56 81 ASN A C 1
ATOM 671 O O . ASN A 1 81 ? -1.490 6.650 10.844 1.00 78.56 81 ASN A O 1
ATOM 675 N N . ILE A 1 82 ? -1.887 6.317 13.028 1.00 80.62 82 ILE A N 1
ATOM 676 C CA . ILE A 1 82 ? -0.473 6.111 13.385 1.00 80.62 82 ILE A CA 1
ATOM 677 C C . ILE A 1 82 ? 0.069 4.862 12.684 1.00 80.62 82 ILE A C 1
ATOM 679 O O . ILE A 1 82 ? 1.142 4.912 12.090 1.00 80.62 82 ILE A O 1
ATOM 683 N N . ILE A 1 83 ? -0.693 3.765 12.692 1.00 82.94 83 ILE A N 1
ATOM 684 C CA . ILE A 1 83 ? -0.333 2.542 11.970 1.00 82.94 83 ILE A CA 1
ATOM 685 C C . ILE A 1 83 ? -0.193 2.821 10.475 1.00 82.94 83 ILE A C 1
ATOM 687 O O . ILE A 1 83 ? 0.804 2.412 9.894 1.00 82.94 83 ILE A O 1
ATOM 691 N N . ALA A 1 84 ? -1.138 3.541 9.866 1.00 81.38 84 ALA A N 1
ATOM 692 C CA . ALA A 1 84 ? -1.078 3.907 8.455 1.00 81.38 84 ALA A CA 1
ATOM 693 C C . ALA A 1 84 ? 0.207 4.679 8.134 1.00 81.38 84 ALA A C 1
ATOM 695 O O . ALA A 1 84 ? 0.925 4.304 7.211 1.00 81.38 84 ALA A O 1
ATOM 696 N N . MET A 1 85 ? 0.555 5.686 8.942 1.00 85.38 85 MET A N 1
ATOM 697 C CA . MET A 1 85 ? 1.798 6.443 8.768 1.00 85.38 85 MET A CA 1
ATOM 698 C C . MET A 1 85 ? 3.034 5.551 8.898 1.00 85.38 85 MET A C 1
ATOM 700 O O . MET A 1 85 ? 3.909 5.599 8.038 1.00 85.38 85 MET A O 1
ATOM 704 N N . CYS A 1 86 ? 3.109 4.718 9.939 1.00 84.06 86 CYS A N 1
ATOM 705 C CA . CYS A 1 86 ? 4.238 3.809 10.134 1.00 84.06 86 CYS A CA 1
ATOM 706 C C . CYS A 1 86 ? 4.372 2.814 8.979 1.00 84.06 86 CYS A C 1
ATOM 708 O O . CYS A 1 86 ? 5.477 2.599 8.488 1.00 84.06 86 CYS A O 1
ATOM 710 N N . THR A 1 87 ? 3.261 2.230 8.525 1.00 84.44 87 THR A N 1
ATOM 711 C CA . THR A 1 87 ? 3.239 1.322 7.377 1.00 84.44 87 THR A CA 1
ATOM 712 C C . THR A 1 87 ? 3.761 2.011 6.125 1.00 84.44 87 THR A C 1
ATOM 714 O O . THR A 1 87 ? 4.620 1.452 5.451 1.00 84.44 87 THR A O 1
ATOM 717 N N . ILE A 1 88 ? 3.294 3.230 5.850 1.00 85.25 88 ILE A N 1
ATOM 718 C CA . ILE A 1 88 ? 3.708 3.991 4.672 1.00 85.25 88 ILE A CA 1
ATOM 719 C C . ILE A 1 88 ? 5.207 4.306 4.725 1.00 85.25 88 ILE A C 1
ATOM 721 O O . ILE A 1 88 ? 5.920 4.000 3.776 1.00 85.25 88 ILE A O 1
ATOM 725 N N . ILE A 1 89 ? 5.709 4.832 5.847 1.00 86.31 89 ILE A N 1
ATOM 726 C CA . ILE A 1 89 ? 7.132 5.179 6.006 1.00 86.31 89 ILE A CA 1
ATOM 727 C C . ILE A 1 89 ? 8.028 3.951 5.816 1.00 86.31 89 ILE A C 1
ATOM 729 O O . ILE A 1 89 ? 9.028 4.026 5.101 1.00 86.31 89 ILE A O 1
ATOM 733 N N . VAL A 1 90 ? 7.685 2.824 6.449 1.00 86.75 90 VAL A N 1
ATOM 734 C CA . VAL A 1 90 ? 8.484 1.592 6.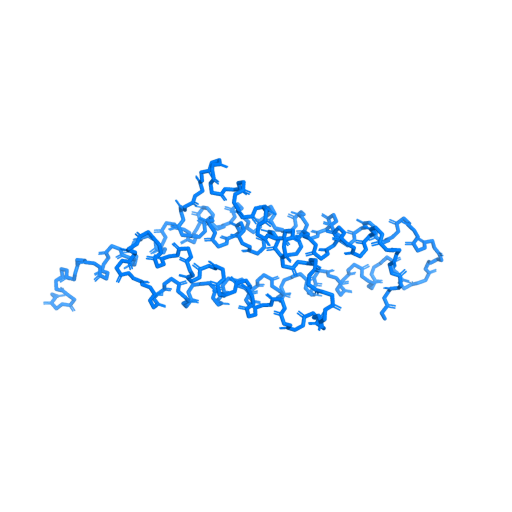368 1.00 86.75 90 VAL A CA 1
ATOM 735 C C . VAL A 1 90 ? 8.501 1.046 4.946 1.00 86.75 90 VAL A C 1
ATOM 737 O O . VAL A 1 90 ? 9.572 0.719 4.447 1.00 86.75 90 VAL A O 1
ATOM 740 N N . MET A 1 91 ? 7.341 0.966 4.294 1.00 87.12 91 MET A N 1
ATOM 741 C CA . MET A 1 91 ? 7.246 0.441 2.932 1.00 87.12 91 MET A CA 1
ATOM 742 C C . MET A 1 91 ? 8.003 1.313 1.936 1.00 87.12 91 MET A C 1
ATOM 744 O O . MET A 1 91 ? 8.824 0.778 1.207 1.00 87.12 91 MET A O 1
ATOM 748 N N . ILE A 1 92 ? 7.832 2.638 1.973 1.00 83.88 92 ILE A N 1
ATOM 749 C CA . ILE A 1 92 ? 8.582 3.552 1.094 1.00 83.88 92 ILE A CA 1
ATOM 750 C C . ILE A 1 92 ? 10.084 3.384 1.298 1.00 83.88 92 ILE A C 1
ATOM 752 O O . ILE A 1 92 ? 10.826 3.292 0.331 1.00 83.88 92 ILE A O 1
ATOM 756 N N . SER A 1 93 ? 10.534 3.321 2.554 1.00 85.38 93 SER A N 1
ATOM 757 C CA . SER A 1 93 ? 11.961 3.179 2.856 1.00 85.38 93 SER A CA 1
ATOM 758 C C . SER A 1 93 ? 12.526 1.857 2.327 1.00 85.38 93 SER A C 1
ATOM 760 O O . SER A 1 93 ? 13.680 1.797 1.918 1.00 85.38 93 SER A O 1
ATOM 762 N N . LEU A 1 94 ? 11.725 0.788 2.347 1.00 85.56 94 LEU A N 1
ATOM 763 C CA . LEU A 1 94 ? 12.102 -0.519 1.810 1.00 85.56 94 LEU A CA 1
ATOM 764 C C . LEU A 1 94 ? 12.109 -0.529 0.279 1.00 85.56 94 LEU A C 1
ATOM 766 O O . LEU A 1 94 ? 13.039 -1.082 -0.301 1.00 85.56 94 LEU A O 1
ATOM 770 N N . THR A 1 95 ? 11.113 0.086 -0.355 1.00 83.75 95 THR A N 1
ATOM 771 C CA . THR A 1 95 ? 11.023 0.244 -1.811 1.00 83.75 95 THR A CA 1
ATOM 772 C C . THR A 1 95 ? 12.182 1.084 -2.343 1.00 83.75 95 THR A C 1
ATOM 774 O O . THR A 1 95 ? 12.909 0.619 -3.209 1.00 83.75 95 THR A O 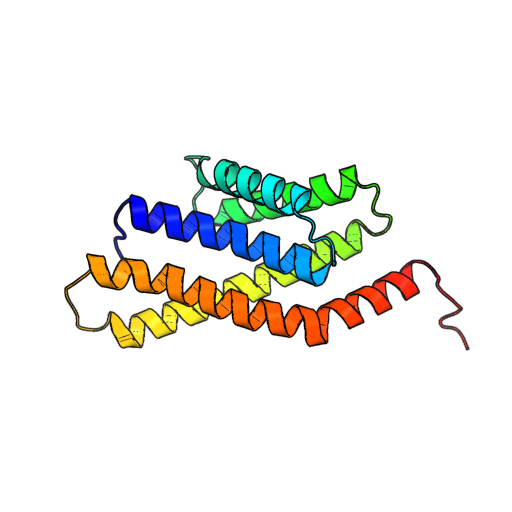1
ATOM 777 N N . ASP A 1 96 ? 12.460 2.243 -1.739 1.00 82.44 96 ASP A N 1
ATOM 778 C CA . ASP A 1 96 ? 13.584 3.115 -2.118 1.00 82.44 96 ASP A CA 1
ATOM 779 C C . ASP A 1 96 ? 14.939 2.401 -1.959 1.00 82.44 96 ASP A C 1
ATOM 781 O O . ASP A 1 96 ? 15.825 2.497 -2.809 1.00 82.44 96 ASP A O 1
ATOM 785 N N . LEU A 1 97 ? 15.087 1.597 -0.899 1.00 84.19 97 LEU A N 1
ATOM 786 C CA . LEU A 1 97 ? 16.264 0.749 -0.719 1.00 84.19 97 LEU A CA 1
ATOM 787 C C . LEU A 1 97 ? 16.363 -0.338 -1.803 1.00 84.19 97 LEU A C 1
ATOM 789 O O . LEU A 1 97 ? 17.456 -0.611 -2.303 1.00 84.19 97 LEU A O 1
ATOM 793 N N . GLY A 1 98 ? 15.240 -0.965 -2.157 1.00 82.12 98 GLY A N 1
ATOM 794 C CA . GLY A 1 98 ? 15.147 -1.942 -3.240 1.00 82.12 98 GLY A CA 1
ATOM 795 C C . GLY A 1 98 ? 15.571 -1.334 -4.572 1.00 82.12 98 GLY A C 1
ATOM 796 O O . GLY A 1 98 ? 16.478 -1.854 -5.221 1.00 82.12 98 GLY A O 1
ATOM 797 N N . ASP A 1 99 ? 14.997 -0.189 -4.921 1.00 77.69 99 ASP A N 1
ATOM 798 C CA . ASP A 1 99 ? 15.317 0.575 -6.122 1.00 77.69 99 ASP A CA 1
ATOM 799 C C . ASP A 1 99 ? 16.791 0.972 -6.177 1.00 77.69 99 ASP A C 1
ATOM 801 O O . ASP A 1 99 ? 17.434 0.810 -7.217 1.00 77.69 99 ASP A O 1
ATOM 805 N N . HIS A 1 100 ? 17.359 1.425 -5.055 1.00 81.94 100 HIS A N 1
ATOM 806 C CA . HIS A 1 100 ? 18.774 1.773 -4.962 1.00 81.94 100 HIS A CA 1
ATOM 807 C C . HIS A 1 100 ? 19.682 0.588 -5.318 1.00 81.94 100 HIS A C 1
ATOM 809 O O . HIS A 1 100 ? 20.571 0.716 -6.164 1.00 81.94 100 HIS A O 1
ATOM 815 N N . TYR A 1 101 ? 19.430 -0.589 -4.738 1.00 79.44 101 TYR A N 1
ATOM 816 C CA . TYR A 1 101 ? 20.217 -1.788 -5.038 1.00 79.44 101 TYR A CA 1
ATOM 817 C C . TYR A 1 101 ? 19.974 -2.316 -6.450 1.00 79.44 101 TYR A C 1
ATOM 819 O O . TYR A 1 101 ? 20.915 -2.735 -7.126 1.00 79.44 101 TYR A O 1
ATOM 827 N N . MET A 1 102 ? 18.729 -2.297 -6.927 1.00 76.50 102 MET A N 1
ATOM 828 C CA . MET A 1 102 ? 18.417 -2.727 -8.289 1.00 76.50 102 MET A CA 1
ATOM 829 C C . MET A 1 102 ? 19.077 -1.814 -9.322 1.00 76.50 102 MET A C 1
ATOM 831 O O . MET A 1 102 ? 19.551 -2.295 -10.356 1.00 76.50 102 MET A O 1
ATOM 835 N N . TYR A 1 103 ? 19.180 -0.520 -9.025 1.00 72.94 103 TYR A N 1
ATOM 836 C CA . TYR A 1 103 ? 19.925 0.430 -9.833 1.00 72.94 103 TYR A CA 1
ATOM 837 C C . TYR A 1 103 ? 21.417 0.091 -9.893 1.00 72.94 103 TYR A C 1
ATOM 839 O O . TYR A 1 103 ? 21.963 -0.073 -10.987 1.00 72.94 103 TYR A O 1
ATOM 847 N N . GLU A 1 104 ? 22.066 -0.076 -8.743 1.00 74.12 104 GLU A N 1
ATOM 848 C CA . GLU A 1 104 ? 23.500 -0.378 -8.670 1.00 74.12 104 GLU A CA 1
ATOM 849 C C . GLU A 1 104 ? 23.840 -1.709 -9.369 1.00 74.12 104 GLU A C 1
ATOM 851 O O . GLU A 1 104 ? 24.780 -1.794 -10.156 1.00 74.12 104 GLU A O 1
ATOM 856 N N . ILE A 1 105 ? 23.023 -2.748 -9.174 1.00 72.81 105 ILE A N 1
ATOM 857 C CA . ILE A 1 105 ? 23.301 -4.096 -9.696 1.00 72.81 105 ILE A CA 1
ATOM 858 C C . ILE A 1 105 ? 23.024 -4.214 -11.203 1.00 72.81 105 ILE A C 1
ATOM 860 O O . ILE A 1 105 ? 23.737 -4.931 -11.913 1.00 72.81 105 ILE A O 1
ATOM 864 N N . PHE A 1 106 ? 21.968 -3.569 -11.710 1.00 68.00 106 PHE A N 1
ATOM 865 C CA . PHE A 1 106 ? 21.470 -3.832 -13.066 1.00 68.00 106 PHE A CA 1
ATOM 866 C C . PHE A 1 106 ? 21.630 -2.660 -14.040 1.00 68.00 106 PHE A C 1
ATOM 868 O O . PHE A 1 106 ? 21.767 -2.903 -15.247 1.00 68.00 106 PHE A O 1
ATOM 875 N N . LEU A 1 107 ? 21.620 -1.415 -13.558 1.00 62.69 107 LEU A N 1
ATOM 876 C CA . LEU A 1 107 ? 21.601 -0.211 -14.399 1.00 62.69 107 LEU A CA 1
ATOM 877 C C . LEU A 1 107 ? 22.963 0.462 -14.541 1.00 62.69 107 LEU A C 1
ATOM 879 O O . LEU A 1 107 ? 23.191 1.114 -15.564 1.00 62.69 107 LEU A O 1
ATOM 883 N N . GLU A 1 108 ? 23.890 0.255 -13.604 1.00 63.59 108 GLU A N 1
ATOM 884 C CA . GLU A 1 108 ? 25.258 0.763 -13.708 1.00 63.59 108 GLU A CA 1
ATOM 885 C C . GLU A 1 108 ? 26.045 -0.000 -14.801 1.00 63.59 108 GLU A C 1
ATOM 887 O O . GLU A 1 108 ? 26.820 -0.920 -14.558 1.00 63.59 108 GLU A O 1
ATOM 892 N N . GLY A 1 109 ? 25.784 0.344 -16.070 1.00 57.59 109 GLY A N 1
ATOM 893 C CA . GLY A 1 109 ? 26.542 -0.129 -17.235 1.00 57.59 109 GLY A CA 1
ATOM 894 C C . GLY A 1 109 ? 25.752 -0.764 -18.388 1.00 57.59 109 GLY A C 1
ATOM 895 O O . GLY A 1 109 ? 26.377 -1.163 -19.375 1.00 57.59 109 GLY A O 1
ATOM 896 N N . ARG A 1 110 ? 24.410 -0.860 -18.350 1.00 60.47 110 ARG A N 1
ATOM 897 C CA . ARG A 1 110 ? 23.611 -1.463 -19.449 1.00 60.47 110 ARG A CA 1
ATOM 898 C C . ARG A 1 110 ? 22.640 -0.485 -20.124 1.00 60.47 110 ARG A C 1
ATOM 900 O O . ARG A 1 110 ? 21.997 0.326 -19.478 1.00 60.47 110 ARG A O 1
ATOM 907 N N . LYS A 1 111 ? 22.506 -0.605 -21.455 1.00 57.09 111 LYS A N 1
ATOM 908 C CA . LYS A 1 111 ? 21.776 0.338 -22.337 1.00 57.09 111 LYS A CA 1
ATOM 909 C C . LYS A 1 111 ? 20.312 -0.027 -22.662 1.00 57.09 111 LYS A C 1
ATOM 911 O O . LYS A 1 111 ? 19.653 0.730 -23.367 1.00 57.09 111 LYS A O 1
ATOM 916 N N . ASN A 1 112 ? 19.786 -1.163 -22.193 1.00 61.81 112 ASN A N 1
ATOM 917 C CA . ASN A 1 112 ? 18.435 -1.624 -22.566 1.00 61.81 112 ASN A CA 1
ATOM 918 C C . ASN A 1 112 ? 17.361 -1.194 -21.556 1.00 61.81 112 ASN A C 1
ATOM 920 O O . ASN A 1 112 ? 16.846 -1.999 -20.784 1.00 61.81 112 ASN A O 1
ATOM 924 N N . ILE A 1 113 ? 16.993 0.084 -21.613 1.00 61.91 113 ILE A N 1
ATOM 925 C CA . ILE A 1 113 ? 16.057 0.744 -20.688 1.00 61.91 113 ILE A CA 1
ATOM 926 C C . ILE A 1 113 ? 14.665 0.081 -20.682 1.00 61.91 113 ILE A C 1
ATOM 928 O O . ILE A 1 113 ? 14.042 -0.020 -19.630 1.00 61.91 113 ILE A O 1
ATOM 932 N N . SER A 1 114 ? 14.181 -0.452 -21.814 1.00 62.53 114 SER A N 1
ATOM 933 C CA . SER A 1 114 ? 12.809 -0.989 -21.877 1.00 62.53 114 SER A CA 1
ATOM 934 C C . SER A 1 114 ? 12.601 -2.283 -21.087 1.00 62.53 114 SER A C 1
ATOM 936 O O . SER A 1 114 ? 11.506 -2.505 -20.585 1.00 62.53 114 SER A O 1
ATOM 938 N N . LEU A 1 115 ? 13.621 -3.135 -20.956 1.00 64.50 115 LEU A N 1
ATOM 939 C CA . LEU A 1 115 ? 13.511 -4.389 -20.203 1.00 64.50 115 LEU A CA 1
ATOM 940 C C . LEU A 1 115 ? 13.836 -4.159 -18.723 1.00 64.50 115 LEU A C 1
ATOM 942 O O . LEU A 1 115 ? 13.205 -4.757 -17.859 1.00 64.50 115 LEU A O 1
ATOM 946 N N . LEU A 1 116 ? 14.755 -3.229 -18.439 1.00 67.44 116 LEU A N 1
ATOM 947 C CA . LEU A 1 116 ? 15.100 -2.826 -17.077 1.00 67.44 116 LEU A CA 1
ATOM 948 C C . LEU A 1 116 ? 14.005 -2.006 -16.384 1.00 67.44 116 LEU A C 1
ATOM 950 O O . LEU A 1 116 ? 13.829 -2.154 -15.182 1.00 67.44 116 LEU A O 1
ATOM 954 N N . GLY A 1 117 ? 13.214 -1.219 -17.119 1.00 71.81 117 GLY A N 1
ATOM 955 C CA . GLY A 1 117 ? 12.119 -0.442 -16.529 1.00 71.81 117 GLY A CA 1
ATOM 956 C C . GLY A 1 117 ? 11.007 -1.290 -15.900 1.00 71.81 117 GLY A C 1
ATOM 957 O O . GLY A 1 117 ? 10.329 -0.827 -14.995 1.00 71.81 117 GLY A O 1
ATOM 958 N N . TRP A 1 118 ? 10.836 -2.546 -16.331 1.00 80.31 118 TRP A N 1
ATOM 959 C CA . TRP A 1 118 ? 9.885 -3.479 -15.711 1.00 80.31 118 TRP A CA 1
ATOM 960 C C . TRP A 1 118 ? 10.439 -4.177 -14.468 1.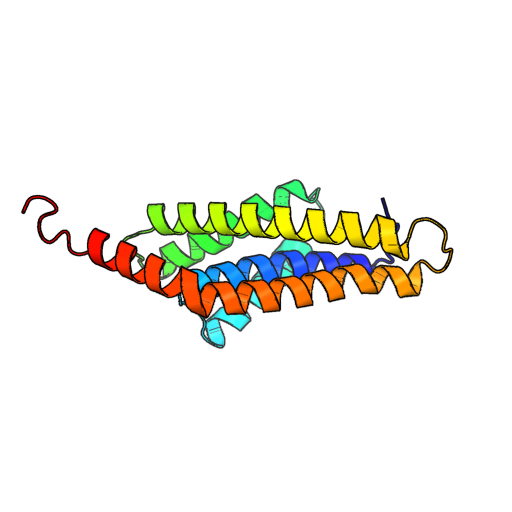00 80.31 118 TRP A C 1
ATOM 962 O O . TRP A 1 118 ? 9.673 -4.758 -13.708 1.00 80.31 118 TRP A O 1
ATOM 972 N N . ILE A 1 119 ? 11.755 -4.146 -14.257 1.00 81.00 119 ILE A N 1
ATOM 973 C CA . ILE A 1 119 ? 12.383 -4.824 -13.123 1.00 81.00 119 ILE A CA 1
ATOM 974 C C . ILE A 1 119 ? 12.021 -4.127 -11.809 1.00 81.00 119 ILE A C 1
ATOM 976 O O . ILE A 1 119 ? 11.797 -4.824 -10.825 1.00 81.00 119 ILE A O 1
ATOM 980 N N . LEU A 1 120 ? 11.909 -2.796 -11.811 1.00 78.88 120 LEU A N 1
ATOM 981 C CA . LEU A 1 120 ? 11.522 -2.009 -10.634 1.00 78.88 120 LEU A CA 1
ATOM 982 C C . LEU A 1 120 ? 10.143 -2.437 -10.091 1.00 78.88 120 LEU A C 1
ATOM 984 O O . LEU A 1 120 ? 10.114 -3.066 -9.034 1.00 78.88 120 LEU A O 1
ATOM 988 N N . PRO A 1 121 ? 9.026 -2.313 -10.848 1.00 81.44 121 PRO A N 1
ATOM 989 C CA . PRO A 1 121 ? 7.707 -2.692 -10.335 1.00 81.44 121 PRO A CA 1
ATOM 990 C C . PRO A 1 121 ? 7.587 -4.182 -9.982 1.00 81.44 121 PRO A C 1
ATOM 992 O O . PRO A 1 121 ? 6.790 -4.562 -9.130 1.00 81.44 121 PRO A O 1
ATOM 995 N N . ILE A 1 122 ? 8.359 -5.061 -10.634 1.00 85.25 122 ILE A N 1
ATOM 996 C CA . ILE A 1 122 ? 8.384 -6.491 -10.288 1.00 85.25 122 ILE A CA 1
ATOM 997 C C . ILE A 1 122 ? 9.089 -6.714 -8.947 1.00 85.25 122 ILE A C 1
ATOM 999 O O . ILE A 1 122 ? 8.653 -7.553 -8.158 1.00 85.25 122 ILE A O 1
ATOM 1003 N N . THR A 1 123 ? 10.188 -6.004 -8.703 1.00 84.75 123 THR A N 1
ATOM 1004 C CA . THR A 1 123 ? 10.961 -6.136 -7.465 1.00 84.75 123 THR A CA 1
ATOM 1005 C C . THR A 1 123 ? 10.162 -5.614 -6.283 1.00 84.75 123 THR A C 1
ATOM 1007 O O . THR A 1 123 ? 10.085 -6.307 -5.267 1.00 84.75 123 THR A O 1
ATOM 1010 N N . ASP A 1 124 ? 9.488 -4.480 -6.455 1.00 84.31 124 ASP A N 1
ATOM 1011 C CA . ASP A 1 124 ? 8.599 -3.897 -5.449 1.00 84.31 124 ASP A CA 1
ATOM 1012 C C . ASP A 1 124 ? 7.472 -4.853 -5.084 1.00 84.31 124 ASP A C 1
ATOM 1014 O O . ASP A 1 124 ? 7.286 -5.175 -3.912 1.00 84.31 124 ASP A O 1
ATOM 1018 N N . LEU A 1 125 ? 6.825 -5.450 -6.087 1.00 89.06 125 LEU A N 1
ATOM 1019 C CA . LEU A 1 125 ? 5.782 -6.440 -5.854 1.00 89.06 125 LEU A CA 1
ATOM 1020 C C . LEU A 1 125 ? 6.298 -7.650 -5.061 1.00 89.06 125 LEU A C 1
ATOM 1022 O O . LEU A 1 125 ? 5.630 -8.128 -4.140 1.00 89.06 125 LEU A O 1
ATOM 1026 N N . ILE A 1 126 ? 7.485 -8.169 -5.397 1.00 89.44 126 ILE A N 1
ATOM 1027 C CA . ILE A 1 126 ? 8.104 -9.288 -4.666 1.00 89.44 126 ILE A CA 1
ATOM 1028 C C . ILE A 1 126 ? 8.394 -8.884 -3.218 1.00 89.44 126 ILE A C 1
ATOM 1030 O O . ILE A 1 126 ? 8.085 -9.641 -2.292 1.00 89.44 126 ILE A O 1
ATOM 1034 N N . LEU A 1 127 ? 8.963 -7.697 -3.015 1.00 89.06 127 LEU A N 1
ATOM 1035 C CA . LEU A 1 127 ? 9.259 -7.148 -1.698 1.00 89.06 127 LEU A CA 1
ATOM 1036 C C . LEU A 1 127 ? 7.978 -7.003 -0.873 1.00 89.06 127 LEU A C 1
ATOM 1038 O O . LEU A 1 127 ? 7.919 -7.483 0.260 1.00 89.06 127 LEU A O 1
ATOM 1042 N N . THR A 1 128 ? 6.921 -6.455 -1.463 1.00 90.62 128 THR A N 1
ATOM 1043 C CA . THR A 1 128 ? 5.601 -6.329 -0.850 1.00 90.62 128 THR A CA 1
ATOM 1044 C C . THR A 1 128 ? 5.015 -7.684 -0.481 1.00 90.62 128 THR A C 1
ATOM 1046 O O . THR A 1 128 ? 4.464 -7.831 0.609 1.00 90.62 128 THR A O 1
ATOM 1049 N N . VAL A 1 129 ? 5.155 -8.715 -1.318 1.00 91.25 129 VAL A N 1
ATOM 1050 C CA . VAL A 1 129 ? 4.709 -10.076 -0.969 1.00 91.25 129 VAL A CA 1
ATOM 1051 C C . VAL A 1 129 ? 5.464 -10.605 0.253 1.00 91.25 129 VAL A C 1
ATOM 1053 O O . VAL A 1 129 ? 4.837 -11.127 1.178 1.00 91.25 129 VAL A O 1
ATOM 1056 N N . ILE A 1 130 ? 6.789 -10.444 0.295 1.00 91.69 130 ILE A N 1
ATOM 1057 C CA . ILE A 1 130 ? 7.622 -10.870 1.430 1.00 91.69 130 ILE A CA 1
ATOM 1058 C C . ILE A 1 130 ? 7.199 -10.134 2.707 1.00 91.69 130 ILE A C 1
ATOM 1060 O O . ILE A 1 130 ? 6.930 -10.769 3.731 1.00 91.69 130 ILE A O 1
ATOM 1064 N N . VAL A 1 131 ? 7.083 -8.806 2.646 1.00 92.25 131 VAL A N 1
ATOM 1065 C CA . VAL A 1 131 ? 6.655 -7.982 3.782 1.00 92.25 131 VAL A CA 1
ATOM 1066 C C . VAL A 1 131 ? 5.232 -8.339 4.202 1.00 92.25 131 VAL A C 1
ATOM 1068 O O . VAL A 1 131 ? 4.966 -8.475 5.392 1.00 92.25 131 VAL A O 1
ATOM 1071 N N . GLY A 1 132 ? 4.326 -8.575 3.256 1.00 90.44 132 GLY A N 1
ATOM 1072 C CA . GLY A 1 132 ? 2.952 -8.992 3.518 1.00 90.44 132 GLY A CA 1
ATOM 1073 C C . GLY A 1 132 ? 2.883 -10.297 4.310 1.00 90.44 132 GLY A C 1
ATOM 1074 O O . GLY A 1 132 ? 2.148 -10.379 5.295 1.00 90.44 132 GLY A O 1
ATOM 1075 N N . ILE A 1 133 ? 3.699 -11.295 3.955 1.00 91.44 133 ILE A N 1
ATOM 1076 C CA . ILE A 1 133 ? 3.812 -12.548 4.718 1.00 91.44 133 ILE A CA 1
ATOM 1077 C C . ILE A 1 133 ? 4.300 -12.266 6.146 1.00 91.44 133 ILE A C 1
ATOM 1079 O O . ILE A 1 133 ? 3.698 -12.750 7.107 1.00 91.44 133 ILE A O 1
ATOM 1083 N N . LEU A 1 134 ? 5.349 -11.453 6.309 1.00 91.62 134 LEU A N 1
ATOM 1084 C CA . LEU A 1 134 ? 5.874 -11.083 7.629 1.00 91.62 134 LEU A CA 1
ATOM 1085 C C . LEU A 1 134 ? 4.835 -10.336 8.474 1.00 91.62 134 LEU A C 1
ATOM 1087 O O . LEU A 1 134 ? 4.695 -10.601 9.671 1.00 91.62 134 LEU A O 1
ATOM 1091 N N . VAL A 1 135 ? 4.071 -9.437 7.855 1.00 90.62 135 VAL A N 1
ATOM 1092 C CA . VAL A 1 135 ? 3.000 -8.684 8.507 1.00 90.62 135 VAL A CA 1
ATOM 1093 C C . VAL A 1 135 ? 1.941 -9.629 9.053 1.00 90.62 135 VAL A C 1
ATOM 1095 O O . VAL A 1 135 ? 1.587 -9.522 10.226 1.00 90.62 135 VAL A O 1
ATOM 1098 N N . ILE A 1 136 ? 1.469 -10.574 8.238 1.00 90.12 136 ILE A N 1
ATOM 1099 C CA . ILE A 1 136 ? 0.437 -11.538 8.637 1.00 90.12 136 ILE A CA 1
ATOM 1100 C C . ILE A 1 136 ? 0.927 -12.422 9.788 1.00 90.12 136 ILE A C 1
ATOM 1102 O O . ILE A 1 136 ? 0.178 -12.665 10.734 1.00 90.12 136 ILE A O 1
ATOM 1106 N N . LEU A 1 137 ? 2.175 -12.893 9.719 1.00 90.06 137 LEU A N 1
ATOM 1107 C CA . LEU A 1 137 ? 2.724 -13.828 10.701 1.00 90.06 137 LEU A CA 1
ATOM 1108 C C . LEU A 1 137 ? 3.086 -13.164 12.035 1.00 90.06 137 LEU A C 1
ATOM 1110 O O . LEU A 1 137 ? 2.878 -13.771 13.084 1.00 90.06 137 LEU A O 1
ATOM 1114 N N . PHE A 1 138 ? 3.620 -11.938 12.017 1.00 89.88 138 PHE A N 1
ATOM 1115 C CA . PHE A 1 138 ? 4.260 -11.347 13.200 1.00 89.88 138 PHE A CA 1
ATOM 1116 C C . PHE A 1 138 ? 3.653 -10.023 13.669 1.00 89.88 138 PHE A C 1
ATOM 1118 O O . PHE A 1 138 ? 3.602 -9.778 14.876 1.00 89.88 138 PHE A O 1
ATOM 1125 N N . ILE A 1 139 ? 3.211 -9.157 12.753 1.00 87.25 139 ILE A N 1
ATOM 1126 C CA . ILE A 1 139 ? 2.813 -7.777 13.083 1.00 87.25 139 ILE A CA 1
ATOM 1127 C C . ILE A 1 139 ? 1.313 -7.691 13.361 1.00 87.25 139 ILE A C 1
ATOM 1129 O O . ILE A 1 139 ? 0.914 -7.228 14.429 1.00 87.25 139 ILE A O 1
ATOM 1133 N N . ALA A 1 140 ? 0.478 -8.174 12.440 1.00 84.56 140 ALA A N 1
ATOM 1134 C CA . ALA A 1 140 ? -0.977 -8.123 12.553 1.00 84.56 140 ALA A CA 1
ATOM 1135 C C . ALA A 1 140 ? -1.514 -8.765 13.854 1.00 84.56 140 ALA A C 1
ATOM 1137 O O . ALA A 1 140 ? -2.391 -8.164 14.483 1.00 84.56 140 ALA A O 1
ATOM 1138 N N . PRO A 1 141 ? -0.983 -9.911 14.341 1.00 85.06 141 PRO A N 1
ATOM 1139 C CA . PRO A 1 141 ? -1.407 -10.478 15.622 1.00 85.06 141 PRO A CA 1
ATOM 1140 C C . PRO A 1 141 ? -1.141 -9.539 16.806 1.00 85.06 141 PRO A C 1
ATOM 1142 O O . PRO A 1 141 ? -2.021 -9.346 17.643 1.00 85.06 141 PRO A O 1
ATOM 1145 N N . LYS A 1 142 ? 0.038 -8.902 16.844 1.00 85.50 142 LYS A N 1
ATOM 1146 C CA . LYS A 1 142 ? 0.427 -7.968 17.912 1.00 85.50 142 LYS A CA 1
ATOM 1147 C C . LYS A 1 142 ? -0.379 -6.677 17.866 1.00 85.50 142 LYS A C 1
ATOM 1149 O O . LYS A 1 142 ? -0.837 -6.202 18.898 1.00 85.50 142 LYS A O 1
ATOM 1154 N N . VAL A 1 143 ? -0.596 -6.127 16.671 1.00 82.81 143 VAL A N 1
ATOM 1155 C CA . VAL A 1 143 ? -1.442 -4.940 16.482 1.00 82.81 143 VAL A CA 1
ATOM 1156 C C . VAL A 1 143 ? -2.858 -5.213 16.979 1.00 82.81 143 VAL A C 1
ATOM 1158 O O . VAL A 1 143 ? -3.425 -4.398 17.703 1.00 82.81 143 VAL A O 1
ATOM 1161 N N . ARG A 1 144 ? -3.414 -6.388 16.664 1.00 80.94 144 ARG A N 1
ATOM 1162 C CA . ARG A 1 144 ? -4.729 -6.801 17.160 1.00 80.94 144 ARG A CA 1
ATOM 1163 C C . ARG A 1 144 ? -4.764 -6.920 18.684 1.00 80.94 144 ARG A C 1
ATOM 1165 O O . ARG A 1 144 ? -5.743 -6.492 19.289 1.00 80.94 144 ARG A O 1
ATOM 1172 N N . GLU A 1 145 ? -3.729 -7.488 19.296 1.00 81.19 145 GLU A N 1
ATOM 1173 C CA . GLU A 1 145 ? -3.611 -7.597 20.755 1.00 81.19 145 GLU A CA 1
ATOM 1174 C C . GLU A 1 145 ? -3.614 -6.215 21.427 1.00 81.19 145 GLU A C 1
ATOM 1176 O O . GLU A 1 145 ? -4.427 -5.970 22.320 1.00 81.19 145 GLU A O 1
ATOM 1181 N N . VAL A 1 146 ? -2.794 -5.283 20.932 1.00 79.50 146 VAL A N 1
ATOM 1182 C CA . VAL A 1 146 ? -2.740 -3.892 21.416 1.00 79.50 146 VAL A CA 1
ATOM 1183 C C . VAL A 1 146 ? -4.087 -3.195 21.231 1.00 79.50 146 VAL A C 1
ATOM 1185 O O . VAL A 1 146 ? -4.604 -2.578 22.162 1.00 79.50 146 VAL A O 1
ATOM 1188 N N . SER A 1 147 ? -4.716 -3.344 20.064 1.00 75.75 147 SER A N 1
ATOM 1189 C CA . SER A 1 147 ? -6.052 -2.805 19.813 1.00 75.75 147 SER A CA 1
ATOM 1190 C C . SER A 1 147 ? -7.088 -3.334 20.812 1.00 75.75 147 SER A C 1
ATOM 1192 O O . SER A 1 147 ? -7.921 -2.564 21.287 1.00 75.75 147 SER A O 1
ATOM 1194 N N . ILE A 1 148 ? -7.055 -4.615 21.180 1.00 75.50 148 ILE A N 1
ATOM 1195 C CA . ILE A 1 148 ? -7.986 -5.171 22.176 1.00 75.50 148 ILE A CA 1
ATOM 1196 C C . ILE A 1 148 ? -7.724 -4.576 23.566 1.00 75.50 148 ILE A C 1
ATOM 1198 O O . ILE A 1 148 ? -8.681 -4.214 24.249 1.00 75.50 148 ILE A O 1
ATOM 1202 N N . GLN A 1 149 ? -6.458 -4.421 23.964 1.00 73.75 149 GLN A N 1
ATOM 1203 C CA . GLN A 1 149 ? -6.079 -3.813 25.247 1.00 73.75 149 GLN A CA 1
ATOM 1204 C C . GLN A 1 149 ? -6.506 -2.339 25.348 1.00 73.75 149 GLN A C 1
ATOM 1206 O O . GLN A 1 149 ? -6.932 -1.894 26.409 1.00 73.75 149 GLN A O 1
ATOM 1211 N N . ILE A 1 150 ? -6.453 -1.589 24.242 1.00 70.62 150 ILE A N 1
ATOM 1212 C CA . ILE A 1 150 ? -6.936 -0.198 24.186 1.00 70.62 150 ILE A CA 1
ATOM 1213 C C . ILE A 1 150 ? -8.465 -0.131 24.342 1.00 70.62 150 ILE A C 1
ATOM 1215 O O . ILE A 1 150 ? -8.976 0.780 24.987 1.00 70.62 150 ILE A O 1
ATOM 1219 N N . LEU A 1 151 ? -9.208 -1.074 23.746 1.00 68.31 151 LEU A N 1
ATOM 1220 C CA . LEU A 1 151 ? -10.677 -1.121 23.832 1.00 68.31 151 LEU A CA 1
ATOM 1221 C C . LEU A 1 151 ? -11.184 -1.608 25.189 1.00 68.31 151 LEU A C 1
ATOM 1223 O O . LEU A 1 151 ? -12.212 -1.134 25.661 1.00 68.31 151 LEU A O 1
ATOM 1227 N N . ASN A 1 152 ? -10.460 -2.539 25.804 1.00 65.44 152 ASN A N 1
ATOM 1228 C CA . ASN A 1 152 ? -10.744 -3.078 27.124 1.00 65.44 152 ASN A CA 1
ATOM 1229 C C . ASN A 1 152 ? -9.508 -2.896 28.006 1.00 65.44 152 ASN A C 1
ATOM 1231 O O . ASN A 1 152 ? -8.722 -3.840 28.140 1.00 65.44 152 ASN A O 1
ATOM 1235 N N . PRO A 1 153 ? -9.340 -1.720 28.637 1.00 61.53 153 PRO A N 1
ATOM 1236 C CA . PRO A 1 153 ? -8.295 -1.504 29.622 1.00 61.53 153 PRO A CA 1
ATOM 1237 C C . PRO A 1 153 ? -8.648 -2.280 30.900 1.00 61.53 153 PRO A C 1
ATOM 1239 O O . PRO A 1 153 ? -9.027 -1.709 31.919 1.00 61.53 153 PRO A O 1
ATOM 1242 N N . VAL A 1 154 ? -8.575 -3.614 30.862 1.00 60.28 154 VAL A N 1
ATOM 1243 C CA . VAL A 1 154 ? -8.445 -4.424 32.080 1.00 60.28 154 VAL A CA 1
ATOM 1244 C C . VAL A 1 154 ? -7.211 -3.868 32.788 1.00 60.28 154 VAL A C 1
ATOM 1246 O O . VAL A 1 154 ? -6.201 -3.652 32.115 1.00 60.28 154 VAL A O 1
ATOM 1249 N N . PRO A 1 155 ? -7.311 -3.501 34.077 1.00 52.19 155 PRO A N 1
ATOM 1250 C CA . PRO A 1 155 ? -6.493 -2.443 34.637 1.00 52.19 155 PRO A CA 1
ATOM 1251 C C . PRO A 1 155 ? -5.023 -2.775 34.426 1.00 52.19 155 PRO A C 1
ATOM 1253 O O . PRO A 1 155 ? -4.531 -3.764 34.964 1.00 52.19 155 PRO A O 1
ATOM 1256 N N . LEU A 1 156 ? -4.320 -1.889 33.719 1.00 50.47 156 LEU A N 1
ATOM 1257 C CA . LEU A 1 156 ? -2.853 -1.790 33.658 1.00 50.47 156 LEU A CA 1
ATOM 1258 C C . LEU A 1 156 ? -2.225 -1.505 35.052 1.00 50.47 156 LEU A C 1
ATOM 1260 O O . LEU A 1 156 ? -1.111 -1.009 35.151 1.00 50.47 156 LEU A O 1
ATOM 1264 N N . TRP A 1 157 ? -2.975 -1.787 36.121 1.00 51.22 157 TRP A N 1
ATOM 1265 C CA . TRP A 1 157 ? -2.727 -1.553 37.537 1.00 51.22 157 TRP A CA 1
ATOM 1266 C C . TRP A 1 157 ? -3.041 -2.830 38.337 1.00 51.22 157 TRP A C 1
ATOM 1268 O O . TRP A 1 157 ? -3.802 -2.805 39.307 1.00 51.22 157 TRP A O 1
ATOM 1278 N N . LYS A 1 158 ? -2.492 -3.967 37.909 1.00 43.62 158 LYS A N 1
ATOM 1279 C CA . LYS A 1 158 ? -2.248 -5.101 38.803 1.00 43.62 158 LYS A CA 1
ATOM 1280 C C . LYS A 1 158 ? -0.769 -5.424 38.805 1.00 43.62 158 LYS A C 1
ATOM 1282 O O . LYS A 1 158 ? -0.200 -5.479 37.696 1.00 43.62 158 LYS A O 1
#